Protein AF-A0A7X7B8T5-F1 (afdb_monomer)

Solvent-accessible surface area (backbone atoms only — not comparable to full-atom values): 4434 Å² total; per-residue (Å²): 110,68,67,59,53,50,51,50,52,50,51,44,54,59,48,22,69,57,48,32,52,56,37,24,72,73,52,74,58,45,76,73,38,50,59,68,34,47,47,38,20,47,58,83,40,29,65,59,46,27,74,50,64,36,68,88,47,45,67,58,30,34,50,50,7,49,52,48,54,68,40,44,85,55,52,52,58,52,62,74,71,107

Radius of gyration: 13.49 Å; Cα contacts (8 Å, |Δi|>4): 76; chains: 1; bounding box: 30×21×37 Å

Foldseek 3Di:
DVVVVVVVLVVLCVVLLVQLLVCLVVVVLDPVSCVSCQLVLLPDCVVSNCVSNNVVCSVVSNVRNVVSVVCCVPVVVVVVVD

Sequence (82 aa):
AGTIAFLTNFFRELLSFFIIPVLGSKLKGSLAVMAPGGATTMDTTLPVITRTLGSGVAAIALINGAIVSLLVPLVVPFLLSL

pLDDT: mean 95.81, std 3.08, range [79.19, 98.25]

Secondary structure (DSSP, 8-state):
-HHHHHHHHHHHHHHHHHHHHHHHHHTTT-GGGGGGGGGGGTTTTHHHHHHHH-GGGHHHHHHHHHHHHHHHHHHHHHHHH-

Structure (mmCIF, N/CA/C/O backbone):
data_AF-A0A7X7B8T5-F1
#
_entry.id   AF-A0A7X7B8T5-F1
#
loop_
_atom_site.group_PDB
_atom_site.id
_atom_site.type_symbol
_atom_site.label_atom_id
_atom_site.label_alt_id
_atom_site.label_comp_id
_atom_site.label_asym_id
_atom_site.label_entity_id
_atom_site.label_seq_id
_atom_site.pdbx_PDB_ins_code
_atom_site.Cartn_x
_atom_site.Cartn_y
_atom_site.Cartn_z
_atom_site.occupancy
_atom_site.B_iso_or_equiv
_atom_site.auth_seq_id
_atom_site.auth_comp_id
_atom_site.auth_asym_id
_atom_site.auth_atom_id
_atom_site.pdbx_PDB_model_num
ATOM 1 N N . ALA A 1 1 ? 3.301 -1.257 -24.972 1.00 81.94 1 ALA A N 1
ATOM 2 C CA . ALA A 1 1 ? 3.818 -1.445 -23.597 1.00 81.94 1 ALA A CA 1
ATOM 3 C C . ALA A 1 1 ? 3.252 -0.406 -22.622 1.00 81.94 1 ALA A C 1
ATOM 5 O O . ALA A 1 1 ? 2.544 -0.799 -21.705 1.00 81.94 1 ALA A O 1
ATOM 6 N N . GLY A 1 2 ? 3.468 0.900 -22.845 1.00 92.38 2 GLY A N 1
ATOM 7 C CA . GLY A 1 2 ? 3.025 1.960 -21.920 1.00 92.38 2 GLY A CA 1
ATOM 8 C C . GLY A 1 2 ? 1.524 1.977 -21.597 1.00 92.38 2 GLY A C 1
ATOM 9 O O . GLY A 1 2 ? 1.163 2.041 -20.429 1.00 92.38 2 GLY A O 1
ATOM 10 N N . THR A 1 3 ? 0.643 1.825 -22.593 1.00 96.56 3 THR A N 1
ATOM 11 C CA . THR A 1 3 ? -0.818 1.790 -22.367 1.00 96.56 3 THR A CA 1
ATOM 12 C C . THR A 1 3 ? -1.247 0.639 -21.460 1.00 96.56 3 THR A C 1
ATOM 14 O O . THR A 1 3 ? -2.069 0.836 -20.574 1.00 96.56 3 THR A O 1
ATOM 17 N N . ILE A 1 4 ? -0.668 -0.553 -21.640 1.00 96.44 4 ILE A N 1
ATOM 18 C CA . ILE A 1 4 ? -0.965 -1.713 -20.789 1.00 96.44 4 ILE A CA 1
ATOM 19 C C . ILE A 1 4 ? -0.479 -1.446 -19.364 1.00 96.44 4 ILE A C 1
ATOM 21 O O . ILE A 1 4 ? -1.219 -1.709 -18.423 1.00 96.44 4 ILE A O 1
ATOM 25 N N . ALA A 1 5 ? 0.720 -0.878 -19.191 1.00 93.31 5 ALA A N 1
ATOM 26 C CA . ALA A 1 5 ? 1.241 -0.521 -17.872 1.00 93.31 5 ALA A CA 1
ATOM 27 C C . ALA A 1 5 ? 0.357 0.522 -17.166 1.00 93.31 5 ALA A C 1
ATOM 29 O O . ALA A 1 5 ? 0.009 0.346 -16.000 1.00 93.31 5 ALA A O 1
ATOM 30 N N . PHE A 1 6 ? -0.074 1.559 -17.892 1.00 95.75 6 PHE A N 1
ATOM 31 C CA . PHE A 1 6 ? -0.999 2.569 -17.384 1.00 95.75 6 PHE A CA 1
ATOM 32 C C . PHE A 1 6 ? -2.339 1.955 -16.968 1.00 95.75 6 PHE A C 1
ATOM 34 O O . PHE A 1 6 ? -2.764 2.138 -15.829 1.00 95.75 6 PHE A O 1
ATOM 41 N N . LEU A 1 7 ? -2.978 1.181 -17.854 1.00 98.00 7 LEU A N 1
ATOM 42 C CA . LEU A 1 7 ? -4.255 0.528 -17.561 1.00 98.00 7 LEU A CA 1
ATOM 43 C C . LEU A 1 7 ? -4.127 -0.459 -16.399 1.00 98.00 7 LEU A C 1
ATOM 45 O O . LEU A 1 7 ? -4.999 -0.498 -15.539 1.00 98.00 7 LEU A O 1
ATOM 49 N N . THR A 1 8 ? -3.031 -1.214 -16.324 1.00 95.81 8 THR A N 1
ATOM 50 C CA . THR A 1 8 ? -2.771 -2.140 -15.213 1.00 95.81 8 THR A CA 1
ATOM 51 C C . THR A 1 8 ? -2.655 -1.387 -13.890 1.00 95.81 8 THR A C 1
ATOM 53 O O . THR A 1 8 ? -3.272 -1.794 -12.908 1.00 95.81 8 THR A O 1
ATOM 56 N N . ASN A 1 9 ? -1.920 -0.270 -13.856 1.00 94.38 9 ASN A N 1
ATOM 57 C CA . ASN A 1 9 ? -1.817 0.559 -12.656 1.00 94.38 9 ASN A CA 1
ATOM 58 C C . ASN A 1 9 ? -3.176 1.156 -12.262 1.00 94.38 9 ASN A C 1
ATOM 60 O O . ASN A 1 9 ? -3.568 1.056 -11.101 1.00 94.38 9 ASN A O 1
ATOM 64 N N . PHE A 1 10 ? -3.915 1.698 -13.236 1.00 96.62 10 PHE A N 1
ATOM 65 C CA . PHE A 1 10 ? -5.246 2.267 -13.034 1.00 96.62 10 PHE A CA 1
ATOM 66 C C . PHE A 1 10 ? -6.237 1.235 -12.479 1.00 96.62 10 PHE A C 1
ATOM 68 O O . PHE A 1 10 ? -6.881 1.481 -11.462 1.00 96.62 10 PHE A O 1
ATOM 75 N N . PHE A 1 11 ? -6.336 0.055 -13.098 1.00 97.94 11 PHE A N 1
ATOM 76 C CA . PHE A 1 11 ? -7.241 -0.993 -12.630 1.00 97.94 11 PHE A CA 1
ATOM 77 C C . PHE A 1 11 ? -6.817 -1.561 -11.278 1.00 97.94 11 PHE A C 1
ATOM 79 O O . PHE A 1 11 ? -7.683 -1.783 -10.438 1.00 97.94 11 PHE A O 1
ATOM 86 N N . ARG A 1 12 ? -5.515 -1.760 -11.025 1.00 96.75 12 ARG A N 1
ATOM 87 C CA . ARG A 1 12 ? -5.023 -2.171 -9.699 1.00 96.75 12 ARG A CA 1
ATOM 88 C C . ARG A 1 12 ? -5.476 -1.176 -8.636 1.00 96.75 12 ARG A C 1
ATOM 90 O O . ARG A 1 12 ? -6.022 -1.582 -7.622 1.00 96.75 12 ARG A O 1
ATOM 97 N N . GLU A 1 13 ? -5.262 0.113 -8.870 1.00 97.38 13 GLU A N 1
ATOM 98 C CA . GLU A 1 13 ? -5.636 1.170 -7.933 1.00 97.38 13 GLU A CA 1
ATOM 99 C C . GLU A 1 13 ? -7.152 1.237 -7.705 1.00 97.38 13 GLU A C 1
ATOM 101 O O . GLU A 1 13 ? -7.596 1.242 -6.557 1.00 97.38 13 GLU A O 1
ATOM 106 N N . LEU A 1 14 ? -7.948 1.165 -8.778 1.00 97.62 14 LEU A N 1
ATOM 107 C CA . LEU A 1 14 ? -9.407 1.094 -8.697 1.00 97.62 14 LEU A CA 1
ATOM 108 C C . LEU A 1 14 ? -9.871 -0.120 -7.879 1.00 97.62 14 LEU A C 1
ATOM 110 O O . LEU A 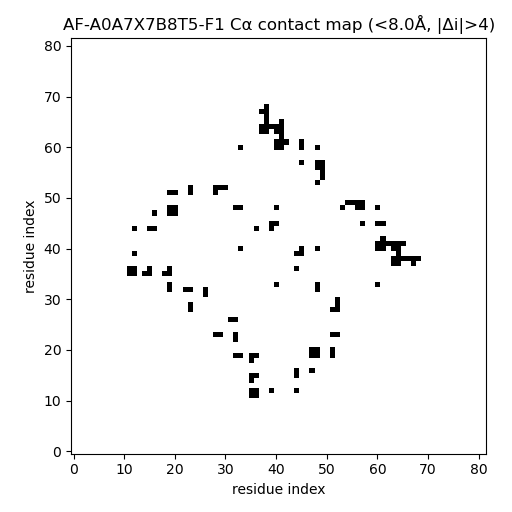1 14 ? -10.710 0.019 -6.993 1.00 97.62 14 LEU A O 1
ATOM 114 N N . LEU A 1 15 ? -9.312 -1.304 -8.141 1.00 98.00 15 LEU A N 1
ATOM 115 C CA . LEU A 1 15 ? -9.639 -2.527 -7.407 1.00 98.00 15 LEU A CA 1
ATOM 116 C C . LEU A 1 15 ? -9.245 -2.422 -5.930 1.00 98.00 15 LEU A C 1
ATOM 118 O O . LEU A 1 15 ? -9.993 -2.888 -5.070 1.00 98.00 15 LEU A O 1
ATOM 122 N N . SER A 1 16 ? -8.127 -1.773 -5.609 1.00 97.62 16 SER A N 1
ATOM 123 C CA . SER A 1 16 ? -7.668 -1.593 -4.229 1.00 97.62 16 SER A CA 1
ATOM 124 C C . SER A 1 16 ? -8.661 -0.821 -3.366 1.00 97.62 16 SER A C 1
ATOM 126 O O . SER A 1 16 ? -8.855 -1.196 -2.210 1.00 97.62 16 SER A O 1
ATOM 128 N N . PHE A 1 17 ? -9.374 0.167 -3.918 1.00 97.00 17 PHE A N 1
ATOM 129 C CA . PHE A 1 17 ? -10.450 0.858 -3.194 1.00 97.00 17 PHE A CA 1
ATOM 130 C C . PHE A 1 17 ? -11.580 -0.075 -2.738 1.00 97.00 17 PHE A C 1
ATOM 132 O O . PHE A 1 17 ? -12.186 0.178 -1.698 1.00 97.00 17 PHE A O 1
ATOM 139 N N . PHE A 1 18 ? -11.843 -1.164 -3.465 1.00 96.88 18 PHE A N 1
ATOM 140 C CA . PHE A 1 18 ? -12.853 -2.160 -3.092 1.00 96.88 18 PHE A CA 1
ATOM 141 C C . PHE A 1 18 ? -12.272 -3.288 -2.235 1.00 96.88 18 PHE A C 1
ATOM 143 O O . PHE A 1 18 ? -12.897 -3.722 -1.267 1.00 96.88 18 PHE A O 1
ATOM 150 N N . ILE A 1 19 ? -11.068 -3.762 -2.563 1.00 97.38 19 ILE A N 1
ATOM 151 C CA . ILE A 1 19 ? -10.437 -4.899 -1.885 1.00 97.38 19 ILE A CA 1
ATOM 152 C C . ILE A 1 19 ? -10.030 -4.528 -0.455 1.00 97.38 19 ILE A C 1
ATOM 154 O O . ILE A 1 19 ? -10.242 -5.330 0.452 1.00 97.38 19 ILE A O 1
ATOM 158 N N . ILE A 1 20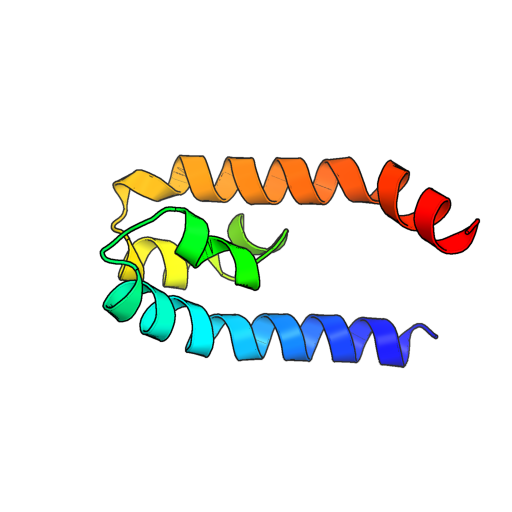 ? -9.481 -3.330 -0.226 1.00 97.25 20 ILE A N 1
ATOM 159 C CA . ILE A 1 20 ? -8.974 -2.914 1.092 1.00 97.25 20 ILE A CA 1
ATOM 160 C C . ILE A 1 20 ? -10.077 -2.965 2.172 1.00 97.25 20 ILE A C 1
ATOM 162 O O . ILE A 1 20 ? -9.872 -3.654 3.174 1.00 97.25 20 ILE A O 1
ATOM 166 N N . PRO A 1 21 ? -11.270 -2.361 1.987 1.00 95.12 21 PRO A N 1
ATOM 167 C CA . PRO A 1 21 ? -12.366 -2.484 2.954 1.00 95.12 21 PRO A CA 1
ATOM 168 C C . PRO A 1 21 ? -12.814 -3.933 3.191 1.00 95.12 21 PRO A C 1
ATOM 170 O O . PRO A 1 21 ? -13.052 -4.342 4.330 1.00 95.12 21 PRO A O 1
ATOM 173 N N . VAL A 1 22 ? -12.893 -4.738 2.122 1.00 95.75 22 VAL A N 1
ATOM 174 C CA . VAL A 1 22 ? -13.289 -6.152 2.211 1.00 95.75 22 VAL A CA 1
ATOM 175 C C . VAL A 1 22 ? -12.274 -6.942 3.037 1.00 95.75 22 VAL A C 1
ATOM 177 O O . VAL A 1 22 ? -12.660 -7.687 3.942 1.00 95.75 22 VAL A O 1
ATOM 180 N N . LEU A 1 23 ? -10.979 -6.754 2.784 1.00 95.75 23 LEU A N 1
ATOM 181 C CA . LEU A 1 23 ? -9.913 -7.376 3.564 1.00 95.75 23 LEU A CA 1
ATOM 182 C C . LEU A 1 23 ? -9.892 -6.874 5.005 1.00 95.75 23 LEU A C 1
ATOM 184 O O . LEU A 1 23 ? -9.652 -7.679 5.898 1.00 95.75 23 LEU A O 1
ATOM 188 N N . GLY A 1 24 ? -10.208 -5.602 5.255 1.00 94.56 24 GLY A N 1
ATOM 189 C CA . GLY A 1 24 ? -10.339 -5.052 6.606 1.00 94.56 24 GLY A CA 1
ATOM 190 C C . GLY A 1 24 ? -11.285 -5.866 7.486 1.00 94.56 24 GLY A C 1
ATOM 191 O O . GLY A 1 24 ? -10.933 -6.229 8.609 1.00 94.56 24 GLY A O 1
ATOM 192 N N . SER A 1 25 ? -12.445 -6.241 6.936 1.00 90.31 25 SER A N 1
ATOM 193 C CA . SER A 1 25 ? -13.426 -7.080 7.637 1.00 90.31 25 SER A CA 1
ATOM 194 C C . SER A 1 25 ? -12.949 -8.523 7.864 1.00 90.31 25 SER A C 1
ATOM 196 O O . SER A 1 25 ? -13.232 -9.114 8.906 1.00 90.31 25 SER A O 1
ATOM 198 N N . LYS A 1 26 ? -12.196 -9.098 6.915 1.00 92.62 26 LYS A N 1
ATOM 199 C CA . LYS A 1 26 ? -11.757 -10.506 6.957 1.00 92.62 26 LYS A CA 1
ATOM 200 C C . LYS A 1 26 ? -10.480 -10.723 7.768 1.00 92.62 26 LYS A C 1
ATOM 202 O O . LYS A 1 26 ? -10.338 -11.753 8.417 1.00 92.62 26 LYS A O 1
ATOM 207 N N . LEU A 1 27 ? -9.559 -9.764 7.732 1.00 92.81 27 LEU A N 1
ATOM 208 C CA . LEU A 1 27 ? -8.223 -9.853 8.328 1.00 92.81 27 LEU A CA 1
ATOM 209 C C . LEU A 1 27 ? -8.123 -9.151 9.690 1.00 92.81 27 LEU A C 1
ATOM 211 O O . LEU A 1 27 ? -7.018 -8.969 10.196 1.00 92.81 27 LEU A O 1
ATOM 215 N N . LYS A 1 28 ? -9.263 -8.764 10.285 1.00 86.62 28 LYS A N 1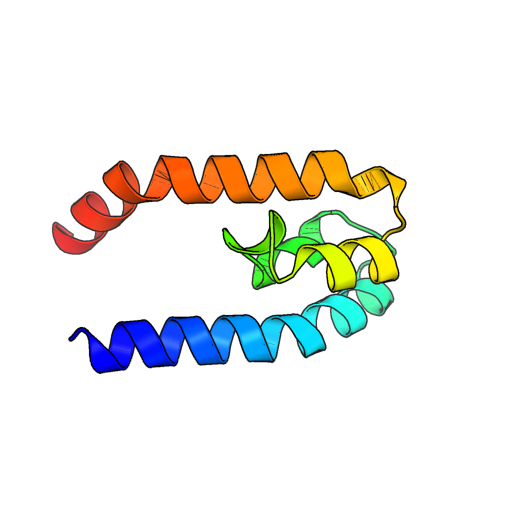
ATOM 216 C CA . LYS A 1 28 ? -9.381 -8.232 11.656 1.00 86.62 28 LYS A CA 1
ATOM 217 C C . LYS A 1 28 ? -8.374 -7.116 11.979 1.00 86.62 28 LYS A C 1
ATOM 219 O O . LYS A 1 28 ? -7.757 -7.122 13.039 1.00 86.62 28 LYS A O 1
ATOM 224 N N . GLY A 1 29 ? -8.192 -6.171 11.058 1.00 79.19 29 GLY A N 1
ATOM 225 C CA . GLY A 1 29 ? -7.312 -5.019 11.281 1.00 79.19 29 GLY A CA 1
ATOM 226 C C . GLY A 1 29 ? -5.809 -5.273 11.082 1.00 79.19 29 GLY A C 1
ATOM 227 O O . GLY A 1 29 ? -5.001 -4.434 11.470 1.00 79.19 29 GLY A O 1
ATOM 228 N N . SER A 1 30 ? -5.407 -6.400 10.483 1.00 93.69 30 SER A N 1
ATOM 229 C CA . SER A 1 30 ? -4.004 -6.657 10.122 1.00 93.69 30 SER A CA 1
ATOM 230 C C . SER A 1 30 ? -3.449 -5.623 9.130 1.00 93.69 30 SER A C 1
ATOM 232 O O . SER A 1 30 ? -4.138 -5.215 8.195 1.00 93.69 30 SER A O 1
ATOM 234 N N . LEU A 1 31 ? -2.160 -5.283 9.253 1.00 93.50 31 LEU A N 1
ATOM 235 C CA . LEU A 1 31 ? -1.448 -4.425 8.291 1.00 93.50 31 LEU A CA 1
ATOM 236 C C . LEU A 1 31 ? -1.400 -5.027 6.874 1.00 93.50 31 LEU A C 1
ATOM 238 O O . LEU A 1 31 ? -1.276 -4.292 5.896 1.00 93.50 31 LEU A O 1
ATOM 242 N N . ALA A 1 32 ? -1.579 -6.348 6.738 1.00 94.38 32 ALA A N 1
ATOM 243 C CA . ALA A 1 32 ? -1.653 -7.030 5.442 1.00 94.38 32 ALA A CA 1
ATOM 244 C C . ALA A 1 32 ? -2.791 -6.506 4.543 1.00 94.38 32 ALA A C 1
ATOM 246 O O . ALA A 1 32 ? -2.735 -6.647 3.323 1.00 94.38 32 ALA A O 1
ATOM 247 N N . VAL A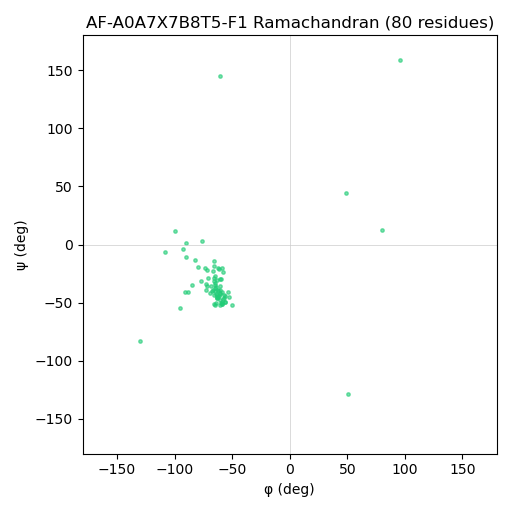 1 33 ? -3.800 -5.852 5.129 1.00 95.12 33 VAL A N 1
ATOM 248 C CA . VAL A 1 33 ? -4.911 -5.200 4.418 1.00 95.12 33 VAL A CA 1
ATOM 249 C C . VAL A 1 33 ? -4.424 -4.140 3.420 1.00 95.12 33 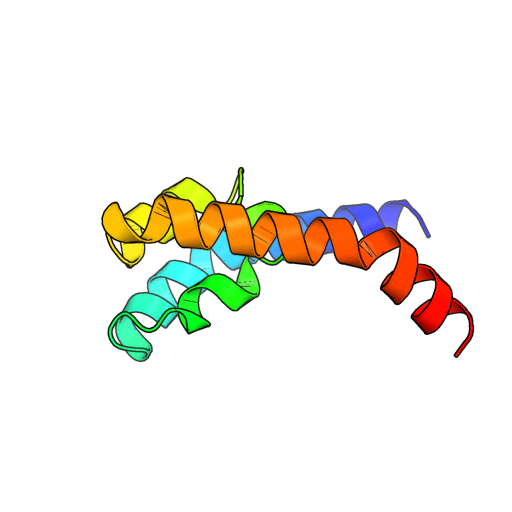VAL A C 1
ATOM 251 O O . VAL A 1 33 ? -5.115 -3.866 2.445 1.00 95.12 33 VAL A O 1
ATOM 254 N N . MET A 1 34 ? -3.229 -3.577 3.612 1.00 95.25 34 MET A N 1
ATOM 255 C CA . MET A 1 34 ? -2.662 -2.523 2.763 1.00 95.25 34 MET A CA 1
ATOM 256 C C . MET A 1 34 ? -1.997 -3.050 1.481 1.00 95.25 34 MET A C 1
ATOM 258 O O . MET A 1 34 ? -1.733 -2.268 0.569 1.00 95.25 34 MET A O 1
ATOM 262 N N . ALA A 1 35 ? -1.751 -4.361 1.381 1.00 95.50 35 ALA A N 1
ATOM 263 C CA . ALA A 1 35 ? -1.016 -4.973 0.271 1.00 95.50 35 ALA A CA 1
ATOM 264 C C . ALA A 1 35 ? -1.558 -4.641 -1.140 1.00 95.50 35 ALA A C 1
ATOM 266 O O . ALA A 1 35 ? -0.742 -4.350 -2.016 1.00 95.50 35 ALA A O 1
ATOM 267 N N . PRO A 1 36 ? -2.885 -4.597 -1.394 1.00 96.19 36 PRO A N 1
ATOM 268 C CA . PRO A 1 3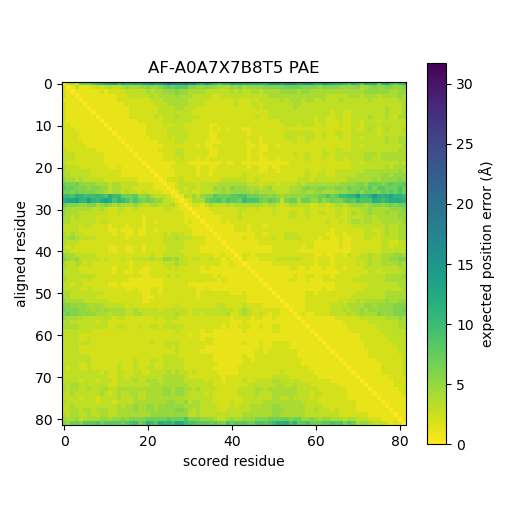6 ? -3.412 -4.227 -2.711 1.00 96.19 36 PRO A CA 1
ATOM 269 C C . PRO A 1 36 ? -3.000 -2.811 -3.151 1.00 96.19 36 PRO A C 1
ATOM 271 O O . PRO A 1 36 ? -2.856 -2.543 -4.344 1.00 96.19 36 PRO A O 1
ATOM 274 N N . GLY A 1 37 ? -2.790 -1.892 -2.201 1.00 96.12 37 GLY A N 1
ATOM 275 C CA . GLY A 1 37 ? -2.429 -0.502 -2.484 1.00 96.12 37 GLY A CA 1
ATOM 276 C C . GLY A 1 37 ? -0.993 -0.314 -2.993 1.00 96.12 37 GLY A C 1
ATOM 277 O O . GLY A 1 37 ? -0.716 0.676 -3.664 1.00 96.12 37 GLY A O 1
ATOM 278 N N . GLY A 1 38 ? -0.066 -1.243 -2.739 1.00 95.75 38 GLY A N 1
ATOM 279 C CA . GLY A 1 38 ? 1.321 -1.142 -3.222 1.00 95.75 38 GLY A CA 1
ATOM 280 C C . GLY A 1 38 ? 1.998 0.204 -2.900 1.00 95.75 38 GLY A C 1
ATOM 281 O O . GLY A 1 38 ? 1.972 0.660 -1.763 1.00 95.75 38 GLY A O 1
ATOM 282 N N . ALA A 1 39 ? 2.593 0.862 -3.903 1.00 96.62 39 ALA A N 1
ATOM 283 C CA . ALA A 1 39 ? 3.198 2.194 -3.737 1.00 96.62 39 ALA A CA 1
ATOM 284 C C . ALA A 1 39 ? 2.172 3.278 -3.357 1.00 96.62 39 ALA A C 1
ATOM 286 O O . ALA A 1 39 ? 2.484 4.198 -2.605 1.00 96.62 39 ALA A O 1
ATOM 287 N N . THR A 1 40 ? 0.926 3.126 -3.812 1.00 97.25 40 THR A N 1
ATOM 288 C CA . THR A 1 40 ? -0.138 4.117 -3.601 1.00 97.25 40 THR A CA 1
ATOM 289 C C . THR A 1 40 ? -0.722 4.114 -2.189 1.00 97.25 40 THR A C 1
ATOM 291 O O . THR A 1 40 ? -1.660 4.856 -1.893 1.00 97.25 40 THR A O 1
ATOM 294 N N . THR A 1 41 ? -0.195 3.292 -1.270 1.00 98.00 41 THR A N 1
ATOM 295 C CA . THR A 1 41 ? -0.556 3.383 0.157 1.00 98.00 41 THR A CA 1
ATOM 296 C C . THR A 1 41 ? -0.085 4.688 0.790 1.00 98.00 41 THR A C 1
ATOM 298 O O . THR A 1 41 ? -0.590 5.050 1.849 1.00 98.00 41 THR A O 1
ATOM 301 N N . MET A 1 42 ? 0.867 5.385 0.159 1.00 97.50 42 MET A N 1
ATOM 302 C CA . MET A 1 42 ? 1.346 6.688 0.610 1.00 97.50 42 MET A CA 1
ATOM 303 C C . MET A 1 42 ? 0.381 7.832 0.266 1.00 97.50 42 MET A C 1
ATOM 305 O O . MET A 1 42 ? 0.305 8.805 1.007 1.00 97.50 42 MET A O 1
ATOM 309 N N . ASP A 1 43 ? -0.365 7.741 -0.830 1.00 96.19 43 ASP A N 1
ATOM 310 C CA . ASP A 1 43 ? -1.149 8.859 -1.352 1.00 96.19 43 ASP A CA 1
ATOM 311 C C . ASP A 1 43 ? -2.599 8.464 -1.646 1.00 96.19 43 ASP A C 1
ATOM 313 O O . ASP A 1 43 ? -3.480 8.686 -0.816 1.00 96.19 43 ASP A O 1
ATOM 317 N N . THR A 1 44 ? -2.888 7.870 -2.798 1.00 96.75 44 THR A N 1
ATOM 318 C CA . THR A 1 44 ? -4.257 7.750 -3.305 1.00 96.75 44 THR A CA 1
ATOM 319 C C . THR A 1 44 ? -5.081 6.726 -2.532 1.00 96.75 44 THR A C 1
ATOM 321 O O . THR A 1 44 ? -6.264 6.956 -2.283 1.00 96.75 44 THR A O 1
ATOM 324 N N . THR A 1 45 ? -4.468 5.637 -2.057 1.00 97.62 45 THR A N 1
ATOM 325 C CA . THR A 1 45 ? -5.151 4.626 -1.227 1.00 97.62 45 THR A CA 1
ATOM 326 C C . THR A 1 45 ? -5.021 4.889 0.278 1.00 97.62 45 THR A C 1
ATOM 328 O O . THR A 1 45 ? -5.662 4.212 1.085 1.00 97.62 45 THR A O 1
ATOM 331 N N . LEU A 1 46 ? -4.274 5.917 0.697 1.00 97.94 46 LEU A N 1
ATOM 332 C CA . LEU A 1 46 ? -4.132 6.279 2.112 1.00 97.94 46 LEU A CA 1
ATOM 333 C C . LEU A 1 46 ? -5.484 6.563 2.812 1.00 97.94 46 LEU A C 1
ATOM 335 O O . LEU A 1 46 ? -5.694 6.058 3.924 1.00 97.94 46 LEU A O 1
ATOM 339 N N . PRO A 1 47 ? -6.447 7.293 2.207 1.00 96.94 47 PRO A N 1
ATOM 340 C CA . PRO A 1 47 ? -7.736 7.552 2.846 1.00 96.94 47 PRO A CA 1
ATOM 341 C C . PRO A 1 47 ? -8.556 6.276 3.064 1.00 96.94 47 PRO A C 1
ATOM 343 O O . PRO A 1 47 ? -9.203 6.128 4.101 1.00 96.94 47 PRO A O 1
ATOM 346 N N . VAL A 1 48 ? -8.519 5.324 2.122 1.00 97.50 48 VAL A N 1
ATOM 347 C CA . VAL A 1 48 ? -9.274 4.069 2.271 1.00 97.50 48 VAL A CA 1
ATOM 348 C C . VAL A 1 48 ? -8.645 3.171 3.339 1.00 97.50 48 VAL A C 1
ATOM 350 O O . VAL A 1 48 ? -9.366 2.547 4.118 1.00 97.50 48 VAL A O 1
ATOM 353 N N . ILE A 1 49 ? -7.314 3.174 3.453 1.00 97.75 49 ILE A N 1
ATOM 354 C CA . ILE A 1 49 ? -6.576 2.446 4.493 1.00 97.75 49 ILE A CA 1
ATOM 355 C C . ILE A 1 49 ? -6.887 3.010 5.875 1.00 97.75 49 ILE A C 1
ATOM 357 O O . ILE A 1 49 ? -7.294 2.263 6.760 1.00 97.75 49 ILE A O 1
ATOM 361 N N . THR A 1 50 ? -6.748 4.321 6.064 1.00 97.19 50 THR A N 1
ATOM 362 C CA . THR A 1 50 ? -6.988 4.971 7.365 1.00 97.19 50 THR A CA 1
ATOM 363 C C . THR A 1 50 ? -8.453 4.901 7.792 1.00 97.19 50 THR A C 1
ATOM 365 O O . THR A 1 50 ? -8.740 4.793 8.982 1.00 97.19 50 THR A O 1
ATOM 368 N N . ARG A 1 51 ? -9.395 4.860 6.842 1.00 96.44 51 ARG A N 1
ATOM 369 C CA . ARG A 1 51 ? -10.809 4.583 7.129 1.00 96.44 51 ARG A CA 1
ATOM 370 C C . ARG A 1 51 ? -11.071 3.127 7.526 1.00 96.44 51 ARG A C 1
ATOM 372 O O . ARG A 1 51 ? -12.006 2.873 8.277 1.00 96.44 51 ARG A O 1
ATOM 379 N N . THR A 1 52 ? -10.263 2.189 7.033 1.00 96.31 52 THR A N 1
ATOM 380 C CA . THR A 1 52 ? -10.429 0.746 7.278 1.00 96.31 52 THR A CA 1
ATOM 381 C C . THR A 1 52 ? -9.713 0.273 8.548 1.00 96.31 52 THR A C 1
ATOM 383 O O . THR A 1 52 ? -10.256 -0.538 9.290 1.00 96.31 52 THR A O 1
ATOM 386 N N . LEU A 1 53 ? -8.499 0.766 8.803 1.00 95.69 53 LEU A N 1
ATOM 387 C CA . LEU A 1 53 ? -7.618 0.331 9.897 1.00 95.69 53 LEU A CA 1
ATOM 388 C C . LEU A 1 53 ? -7.482 1.369 11.026 1.00 95.69 53 LEU A C 1
ATOM 390 O O . LEU A 1 53 ? -6.866 1.087 12.051 1.00 95.69 53 LEU A O 1
ATOM 394 N N . GLY A 1 54 ? -8.046 2.566 10.848 1.00 95.69 54 GLY A N 1
ATOM 395 C CA . GLY A 1 54 ? -7.912 3.694 11.769 1.00 95.69 54 GLY A CA 1
ATOM 396 C C . GLY A 1 54 ? -6.797 4.668 11.374 1.00 95.69 54 GLY A C 1
ATOM 397 O O . GLY A 1 54 ? -5.862 4.339 10.646 1.00 95.69 54 GLY A O 1
ATOM 398 N N . SER A 1 55 ? -6.873 5.902 11.872 1.00 95.56 55 SER A N 1
ATOM 399 C CA . SER A 1 55 ? -5.905 6.963 11.547 1.00 95.56 55 SER A CA 1
ATOM 400 C C . SER A 1 55 ? -4.494 6.696 12.084 1.00 95.56 55 SER A C 1
ATOM 402 O O . SER A 1 55 ? -3.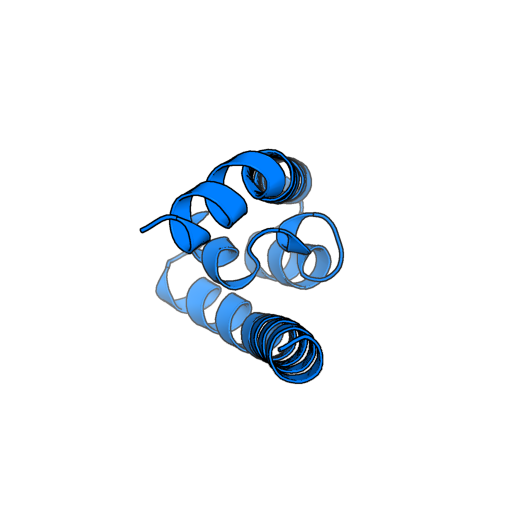522 7.194 11.518 1.00 95.56 55 SER A O 1
ATOM 404 N N . GLY A 1 56 ? -4.356 5.866 13.125 1.00 96.00 56 GLY A N 1
ATOM 405 C CA . GLY A 1 56 ? -3.066 5.518 13.729 1.00 96.00 56 GLY A CA 1
ATOM 406 C C . GLY A 1 56 ? -2.093 4.798 12.786 1.00 96.00 56 GLY A C 1
ATOM 407 O O . GLY A 1 56 ? -0.888 4.847 13.013 1.00 96.00 56 GLY A O 1
ATOM 408 N N . VAL A 1 57 ? -2.580 4.181 11.700 1.00 96.25 57 VAL A N 1
ATOM 409 C CA . VAL A 1 57 ? -1.717 3.496 10.719 1.00 96.25 57 VAL A CA 1
ATOM 410 C C . VAL A 1 57 ? -1.237 4.399 9.578 1.00 96.25 57 VAL A C 1
ATOM 412 O O . VAL A 1 57 ? -0.518 3.927 8.700 1.00 96.25 57 VAL A O 1
ATOM 415 N N . ALA A 1 58 ? -1.593 5.689 9.566 1.00 97.62 58 ALA A N 1
ATOM 416 C CA . ALA A 1 58 ? -1.258 6.595 8.463 1.00 97.62 58 ALA A CA 1
ATOM 417 C C . ALA A 1 58 ? 0.255 6.667 8.193 1.00 97.62 58 ALA A C 1
ATOM 419 O O . ALA A 1 58 ? 0.688 6.518 7.053 1.00 97.62 58 ALA A O 1
ATOM 420 N N . ALA A 1 59 ? 1.071 6.810 9.243 1.00 98.00 59 ALA A N 1
ATOM 421 C CA . ALA A 1 59 ? 2.529 6.835 9.111 1.00 98.00 59 ALA A CA 1
ATOM 422 C C . ALA A 1 59 ? 3.085 5.516 8.546 1.00 98.00 59 ALA A C 1
ATOM 424 O O . ALA A 1 59 ? 3.974 5.527 7.698 1.00 98.00 59 ALA A O 1
ATOM 425 N N . ILE A 1 60 ? 2.520 4.379 8.961 1.00 97.62 60 ILE A N 1
ATOM 426 C CA . ILE A 1 60 ? 2.913 3.055 8.460 1.00 97.62 60 ILE A CA 1
ATOM 427 C C . ILE A 1 60 ? 2.571 2.931 6.967 1.00 97.62 60 ILE A C 1
ATOM 429 O O . ILE A 1 60 ? 3.374 2.416 6.193 1.00 97.62 60 ILE A O 1
ATOM 433 N N . ALA A 1 61 ? 1.418 3.449 6.539 1.00 97.81 61 ALA A N 1
ATOM 434 C CA . ALA A 1 61 ? 0.992 3.454 5.140 1.00 97.81 61 ALA A CA 1
ATOM 435 C C . ALA A 1 61 ? 1.847 4.337 4.232 1.00 97.81 61 ALA A C 1
ATOM 437 O O . ALA A 1 61 ? 2.210 3.902 3.132 1.00 97.81 61 ALA A O 1
ATOM 438 N N . LEU A 1 62 ? 2.251 5.507 4.731 1.00 98.25 62 LEU A N 1
ATOM 439 C CA . LEU A 1 62 ? 3.238 6.364 4.081 1.00 98.25 62 LEU A CA 1
ATOM 440 C C . LEU A 1 62 ? 4.572 5.633 3.895 1.00 98.25 62 LEU A C 1
ATOM 442 O O . LEU A 1 62 ? 5.082 5.565 2.779 1.00 98.25 62 LEU A O 1
ATOM 446 N N . ILE A 1 63 ? 5.108 5.030 4.961 1.00 98.12 63 ILE A N 1
ATOM 447 C CA . ILE A 1 63 ? 6.396 4.319 4.920 1.00 98.12 63 ILE A CA 1
ATOM 448 C C . ILE A 1 63 ? 6.333 3.111 3.979 1.00 98.12 63 ILE A C 1
ATOM 450 O O . ILE A 1 63 ? 7.243 2.920 3.177 1.00 98.12 63 ILE A O 1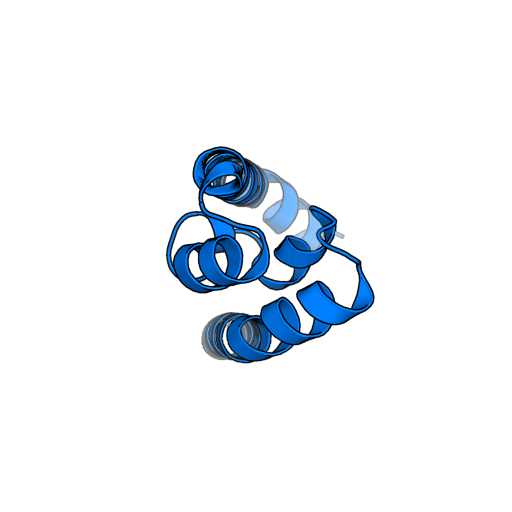
ATOM 454 N N . ASN A 1 64 ? 5.253 2.326 4.018 1.00 97.56 64 ASN A N 1
ATOM 455 C CA . ASN A 1 64 ? 5.062 1.198 3.107 1.00 97.56 64 ASN A CA 1
ATOM 456 C C . ASN A 1 64 ? 5.127 1.644 1.638 1.00 97.56 64 ASN A C 1
ATOM 458 O O . ASN A 1 64 ? 5.892 1.084 0.854 1.00 97.56 64 ASN A O 1
ATOM 462 N N . GLY A 1 65 ? 4.380 2.690 1.278 1.00 97.75 65 GLY A N 1
ATOM 463 C CA . GLY A 1 65 ? 4.371 3.204 -0.091 1.00 97.75 65 GLY A CA 1
ATOM 464 C C . GLY A 1 65 ? 5.726 3.782 -0.508 1.00 97.75 65 GLY A C 1
ATOM 465 O O . GLY A 1 65 ? 6.144 3.616 -1.657 1.00 97.75 65 GLY A O 1
ATOM 466 N N . ALA A 1 66 ? 6.458 4.376 0.444 1.00 98.12 66 ALA A N 1
ATOM 467 C CA . ALA A 1 66 ? 7.803 4.910 0.229 1.00 98.12 66 ALA A CA 1
ATOM 468 C C . ALA A 1 66 ? 8.773 3.790 -0.128 1.00 98.12 66 ALA A C 1
ATOM 470 O O . ALA A 1 66 ? 9.480 3.876 -1.127 1.00 98.12 66 ALA A O 1
ATOM 471 N N . ILE A 1 67 ? 8.772 2.721 0.673 1.00 97.94 67 ILE A N 1
ATOM 472 C CA . ILE A 1 67 ? 9.638 1.559 0.475 1.00 97.94 67 ILE A CA 1
ATOM 473 C C . ILE A 1 67 ? 9.349 0.927 -0.885 1.00 97.94 67 ILE A C 1
ATOM 475 O O . ILE A 1 67 ? 10.278 0.700 -1.654 1.00 97.94 67 ILE A O 1
ATOM 479 N N . VAL A 1 68 ? 8.075 0.702 -1.229 1.00 96.69 68 VAL A N 1
ATOM 480 C CA . VAL A 1 68 ? 7.714 0.135 -2.538 1.00 96.69 68 VAL A CA 1
ATOM 481 C C . VAL A 1 68 ? 8.191 1.040 -3.680 1.00 96.69 68 VAL A C 1
ATOM 483 O O . VAL A 1 68 ? 8.756 0.538 -4.647 1.00 96.69 68 VAL A O 1
ATOM 486 N N . SER A 1 69 ? 8.032 2.361 -3.556 1.00 97.25 69 SER A N 1
ATOM 487 C CA . SER A 1 69 ? 8.501 3.332 -4.558 1.00 97.25 69 SER A CA 1
ATOM 488 C C . SER A 1 69 ? 10.025 3.331 -4.714 1.00 97.25 69 SER A C 1
ATOM 490 O O . SER A 1 69 ? 10.530 3.329 -5.834 1.00 97.25 69 SER A O 1
ATOM 492 N N . LEU A 1 70 ? 10.765 3.272 -3.604 1.00 98.12 70 LEU A N 1
ATOM 493 C CA . LEU A 1 70 ? 12.230 3.211 -3.598 1.00 98.12 70 LEU A CA 1
ATOM 494 C C . LEU A 1 70 ? 12.771 1.919 -4.220 1.00 98.12 70 LEU A C 1
ATOM 496 O O . LEU A 1 70 ? 13.876 1.914 -4.756 1.00 98.12 70 LEU A O 1
ATOM 500 N N . LEU A 1 71 ? 11.998 0.832 -4.173 1.00 97.81 71 LEU A N 1
ATOM 501 C CA . LEU A 1 71 ? 12.377 -0.447 -4.769 1.00 97.81 71 LEU A CA 1
ATOM 502 C C . LEU A 1 71 ? 12.160 -0.501 -6.287 1.00 97.81 71 LEU A C 1
ATOM 504 O O . LEU A 1 71 ? 12.792 -1.325 -6.944 1.00 97.81 71 LEU A O 1
ATOM 508 N N . VAL A 1 72 ? 11.326 0.368 -6.871 1.00 96.00 72 VAL A N 1
ATOM 509 C CA . VAL A 1 72 ? 11.057 0.403 -8.324 1.00 96.00 72 VAL A CA 1
ATOM 510 C C . VAL A 1 72 ? 12.332 0.425 -9.187 1.00 96.00 72 VAL A C 1
ATOM 512 O O . VAL A 1 72 ? 12.442 -0.446 -10.054 1.00 96.00 72 VAL A O 1
ATOM 515 N N . PRO A 1 73 ? 13.313 1.333 -8.980 1.00 96.38 73 PRO A N 1
ATOM 516 C CA . PRO A 1 73 ? 14.524 1.385 -9.807 1.00 96.38 73 PRO A CA 1
ATOM 517 C C . PRO A 1 73 ? 15.431 0.151 -9.681 1.00 96.38 73 PRO A C 1
ATOM 519 O O . PRO A 1 73 ? 16.310 -0.026 -10.516 1.00 96.38 73 PRO A O 1
ATOM 522 N N . LEU A 1 74 ? 15.232 -0.701 -8.671 1.00 97.62 74 LEU A N 1
ATOM 523 C CA . LEU A 1 74 ? 15.965 -1.958 -8.500 1.00 97.62 74 LEU A CA 1
ATOM 524 C C . LEU A 1 74 ? 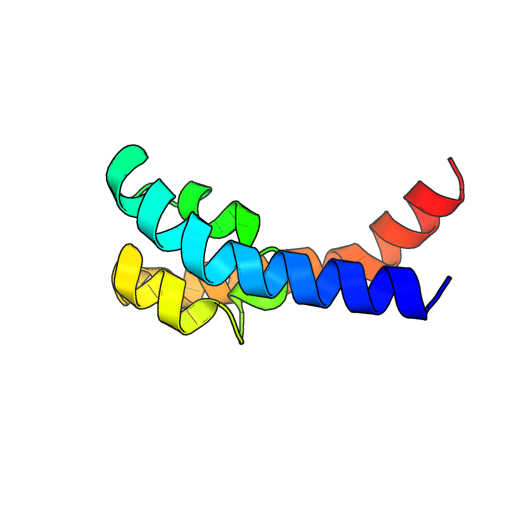15.178 -3.139 -9.085 1.00 97.62 74 LEU A C 1
ATOM 526 O O . LEU A 1 74 ? 15.680 -3.892 -9.915 1.00 97.62 74 LEU A O 1
ATOM 530 N N . VAL A 1 75 ? 13.929 -3.297 -8.642 1.00 97.00 75 VAL A N 1
ATOM 531 C CA . VAL A 1 75 ? 13.101 -4.475 -8.918 1.00 97.00 75 VAL A CA 1
ATOM 532 C C . VAL A 1 75 ? 12.634 -4.495 -10.369 1.00 97.00 75 VAL A C 1
ATOM 534 O O . VAL A 1 75 ? 12.635 -5.558 -10.981 1.00 97.00 75 VAL A O 1
ATOM 537 N N . VAL A 1 76 ? 12.265 -3.349 -10.951 1.00 95.06 76 VAL A N 1
ATOM 538 C CA . VAL A 1 76 ? 11.759 -3.323 -12.333 1.00 95.06 76 VAL A CA 1
ATOM 539 C C . VAL A 1 76 ? 12.844 -3.718 -13.343 1.00 95.06 76 VAL A C 1
ATOM 541 O O . VAL A 1 76 ? 12.582 -4.633 -14.121 1.00 95.06 76 VAL A O 1
ATOM 544 N N . PRO A 1 77 ? 14.061 -3.130 -13.340 1.00 96.56 77 PRO A N 1
ATOM 545 C CA . PRO A 1 77 ? 15.119 -3.573 -14.249 1.00 96.56 77 PRO A CA 1
ATOM 546 C C . PRO A 1 77 ? 15.516 -5.033 -14.032 1.00 96.56 77 PRO A C 1
ATOM 548 O O . PRO A 1 77 ? 15.717 -5.751 -15.006 1.00 96.56 77 PRO A O 1
ATOM 551 N N . PHE A 1 78 ? 15.570 -5.487 -12.774 1.00 97.75 78 PHE A N 1
ATOM 552 C CA . PHE A 1 78 ? 15.854 -6.884 -12.452 1.00 97.75 78 PHE A CA 1
ATOM 553 C C . PHE A 1 78 ? 14.826 -7.836 -13.083 1.00 97.75 78 PHE A C 1
ATOM 555 O O . PHE A 1 78 ? 15.209 -8.776 -13.773 1.00 97.75 78 PHE A O 1
ATOM 562 N N . LEU A 1 79 ? 13.528 -7.565 -12.919 1.00 95.94 79 LEU A N 1
ATOM 563 C CA . LEU A 1 79 ? 12.465 -8.393 -13.499 1.00 95.94 79 LEU A CA 1
ATOM 564 C C . LEU A 1 79 ? 12.442 -8.360 -15.031 1.00 95.94 79 LEU A C 1
ATOM 566 O O . LEU A 1 79 ? 12.059 -9.349 -15.640 1.00 95.94 79 LEU A O 1
ATOM 570 N N . LEU A 1 80 ? 12.835 -7.246 -15.655 1.00 94.56 80 LEU A N 1
ATOM 571 C CA . LEU A 1 80 ? 12.959 -7.153 -17.114 1.00 94.56 80 LEU A CA 1
ATOM 572 C C . LEU A 1 80 ? 14.179 -7.908 -17.661 1.00 94.56 80 LEU A C 1
ATOM 574 O O . LEU A 1 80 ? 14.223 -8.189 -18.855 1.00 94.56 80 LEU A O 1
ATOM 578 N N . SER A 1 81 ? 15.174 -8.181 -16.812 1.00 95.88 81 SER A N 1
ATOM 579 C CA . SER A 1 81 ? 16.382 -8.934 -17.173 1.00 95.88 81 SER A CA 1
ATOM 580 C C . SER A 1 81 ? 16.263 -10.448 -16.972 1.00 95.88 81 SER A C 1
ATOM 582 O O . SER A 1 81 ? 17.160 -11.172 -17.404 1.00 95.88 81 SER A O 1
ATOM 584 N N . LEU A 1 82 ? 15.198 -10.902 -16.300 1.00 92.81 82 LEU A N 1
ATOM 585 C CA . LEU A 1 82 ? 14.876 -12.311 -16.062 1.00 92.81 82 LEU A CA 1
ATOM 586 C C . LEU A 1 82 ? 14.160 -12.923 -17.273 1.00 92.81 82 LEU A C 1
ATOM 588 O O . LEU A 1 82 ? 14.508 -14.072 -17.620 1.00 92.81 82 LEU A O 1
#

Mean predicted aligned error: 2.73 Å